Protein AF-A0A936XU76-F1 (afdb_monomer_lite)

Structure (mmCIF, N/CA/C/O backbone):
data_AF-A0A936XU76-F1
#
_entry.id   AF-A0A936XU76-F1
#
loop_
_atom_site.group_PDB
_atom_site.id
_atom_site.type_symbol
_atom_site.label_atom_id
_atom_site.label_alt_id
_atom_site.label_comp_id
_atom_site.label_asym_id
_atom_site.label_entity_id
_atom_site.label_seq_id
_atom_site.pdbx_PDB_ins_code
_atom_site.Cartn_x
_atom_site.Cartn_y
_atom_site.Cartn_z
_atom_site.occupancy
_atom_site.B_iso_or_equiv
_atom_site.auth_seq_id
_atom_site.auth_comp_id
_atom_site.auth_asym_id
_atom_site.auth_atom_id
_atom_site.pdbx_PDB_model_num
ATOM 1 N N . MET A 1 1 ? 26.947 -4.116 7.104 1.00 46.31 1 MET A N 1
ATOM 2 C CA . MET A 1 1 ? 25.549 -3.713 7.357 1.00 46.31 1 MET A CA 1
ATOM 3 C C . MET A 1 1 ? 25.040 -3.014 6.114 1.00 46.31 1 MET A C 1
ATOM 5 O O . MET A 1 1 ? 25.653 -2.021 5.761 1.00 46.31 1 MET A O 1
ATOM 9 N N . ASP A 1 2 ? 23.996 -3.521 5.453 1.00 43.41 2 ASP A N 1
ATOM 10 C CA . ASP A 1 2 ? 22.922 -2.658 4.936 1.00 43.41 2 ASP A CA 1
ATOM 11 C C . ASP A 1 2 ? 21.765 -3.515 4.396 1.00 43.41 2 ASP A C 1
ATOM 13 O O . ASP A 1 2 ? 21.842 -4.089 3.312 1.00 43.41 2 ASP A O 1
ATOM 17 N N . HIS A 1 3 ? 20.672 -3.609 5.153 1.00 47.50 3 HIS A N 1
ATOM 18 C CA . HIS A 1 3 ? 19.390 -4.120 4.660 1.00 47.50 3 HIS A CA 1
ATOM 19 C C . HIS A 1 3 ? 18.702 -3.027 3.828 1.00 47.50 3 HIS A C 1
ATOM 21 O O . HIS A 1 3 ? 17.622 -2.545 4.172 1.00 47.50 3 HIS A O 1
ATOM 27 N N . LYS A 1 4 ? 19.354 -2.586 2.748 1.00 53.81 4 LYS A N 1
ATOM 28 C CA . LYS A 1 4 ? 18.795 -1.573 1.854 1.00 53.81 4 LYS A CA 1
ATOM 29 C C . LYS A 1 4 ? 17.648 -2.172 1.041 1.00 53.81 4 LYS A C 1
ATOM 31 O O . LYS A 1 4 ? 17.838 -3.050 0.207 1.00 53.81 4 LYS A O 1
ATOM 36 N N . ASN A 1 5 ? 16.470 -1.607 1.291 1.00 58.84 5 ASN A N 1
ATOM 37 C CA . ASN A 1 5 ? 15.298 -1.552 0.421 1.00 58.84 5 ASN A CA 1
ATOM 38 C C . ASN A 1 5 ? 14.402 -2.788 0.358 1.00 58.84 5 ASN A C 1
ATOM 40 O O . ASN A 1 5 ? 14.314 -3.387 -0.707 1.00 58.84 5 ASN A O 1
ATOM 44 N N . LYS A 1 6 ? 13.603 -3.065 1.402 1.00 49.81 6 LYS A N 1
ATOM 45 C CA . LYS A 1 6 ? 12.219 -3.542 1.186 1.00 49.81 6 LYS A CA 1
ATOM 46 C C . LYS A 1 6 ? 11.254 -2.957 2.214 1.00 49.81 6 LYS A C 1
ATOM 48 O O . LYS A 1 6 ? 11.408 -3.134 3.417 1.00 49.81 6 LYS A O 1
ATOM 53 N N . ILE A 1 7 ? 10.242 -2.257 1.712 1.00 48.56 7 ILE A N 1
ATOM 54 C CA . ILE A 1 7 ? 9.069 -1.847 2.478 1.00 48.56 7 ILE A CA 1
ATOM 55 C C . ILE A 1 7 ? 8.108 -3.034 2.467 1.00 48.56 7 ILE A C 1
ATOM 57 O O . ILE A 1 7 ? 7.576 -3.383 1.419 1.00 48.56 7 ILE A O 1
ATOM 61 N N . ALA A 1 8 ? 7.916 -3.671 3.620 1.00 50.72 8 ALA A N 1
ATOM 62 C CA . ALA A 1 8 ? 6.844 -4.636 3.816 1.00 50.72 8 ALA A CA 1
ATOM 63 C C . ALA A 1 8 ? 5.656 -3.911 4.459 1.00 50.72 8 ALA A C 1
ATOM 65 O O . ALA A 1 8 ? 5.791 -3.356 5.550 1.00 50.72 8 ALA A O 1
ATOM 66 N N . ILE A 1 9 ? 4.511 -3.900 3.776 1.00 51.66 9 ILE A N 1
ATOM 67 C CA . ILE A 1 9 ? 3.218 -3.539 4.361 1.00 51.66 9 ILE A CA 1
ATOM 68 C C . ILE A 1 9 ? 2.470 -4.857 4.538 1.00 51.66 9 ILE A C 1
ATOM 70 O O . ILE A 1 9 ? 2.069 -5.481 3.560 1.00 51.66 9 ILE A O 1
ATOM 74 N N . ILE A 1 10 ? 2.348 -5.310 5.783 1.00 54.44 10 ILE A N 1
ATOM 75 C CA . ILE A 1 10 ? 1.557 -6.488 6.142 1.00 54.44 10 ILE A CA 1
ATOM 76 C C . ILE A 1 10 ? 0.346 -5.974 6.908 1.00 54.44 10 ILE A C 1
ATOM 78 O O . ILE A 1 10 ? 0.480 -5.498 8.033 1.00 54.44 10 ILE A O 1
ATOM 82 N N . VAL A 1 11 ? -0.828 -6.056 6.287 1.00 56.62 11 VAL A N 1
ATOM 83 C CA . VAL A 1 11 ? -2.10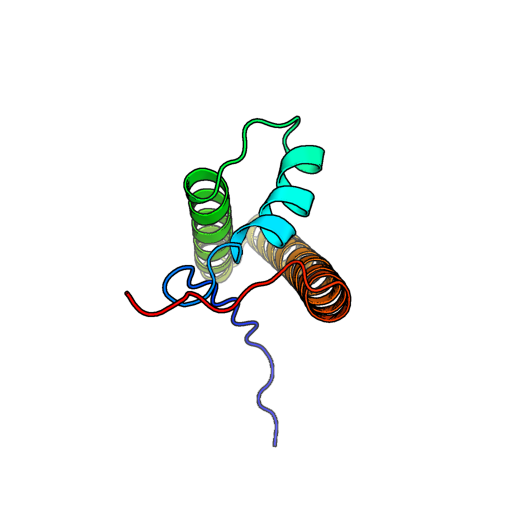6 -5.708 6.911 1.00 56.62 11 VAL A CA 1
ATOM 84 C C . VAL A 1 11 ? -2.902 -6.997 7.054 1.00 56.62 11 VAL A C 1
ATOM 86 O O . VAL A 1 11 ? -3.419 -7.533 6.080 1.00 56.62 11 VAL A O 1
ATOM 89 N N . GLY A 1 12 ? -2.961 -7.522 8.276 1.00 57.34 12 GLY A N 1
ATOM 90 C CA . GLY A 1 12 ? -3.800 -8.662 8.631 1.00 57.34 12 GLY A CA 1
ATOM 91 C C . GLY A 1 12 ? -4.913 -8.217 9.572 1.00 57.34 12 GLY A C 1
ATOM 92 O O . GLY A 1 12 ? -4.635 -7.790 10.689 1.00 57.34 12 GLY A O 1
ATOM 93 N N . ALA A 1 13 ? -6.171 -8.345 9.147 1.00 57.72 13 ALA A N 1
ATOM 94 C CA . ALA A 1 13 ? -7.344 -8.014 9.967 1.00 57.72 13 ALA A CA 1
ATOM 95 C C . ALA A 1 13 ? -7.724 -9.089 10.997 1.00 57.72 13 ALA A C 1
ATOM 97 O O . ALA A 1 13 ? -8.611 -8.875 11.815 1.00 57.72 13 ALA A O 1
ATOM 98 N N . GLY A 1 14 ? -7.045 -10.238 10.996 1.00 58.28 14 GLY A N 1
ATOM 99 C CA . GLY A 1 14 ? -7.410 -11.380 11.836 1.00 58.28 14 GLY A CA 1
ATOM 100 C C . GLY A 1 14 ? -7.149 -11.222 13.339 1.00 58.28 14 GLY A C 1
ATOM 101 O O . GLY A 1 14 ? -7.441 -12.153 14.069 1.00 58.28 14 GLY A O 1
ATOM 102 N N . ALA A 1 15 ? -6.568 -10.109 13.802 1.00 59.81 15 ALA A N 1
ATOM 103 C CA . ALA A 1 15 ? -6.244 -9.886 15.220 1.00 59.81 15 ALA A CA 1
ATOM 104 C C . ALA A 1 15 ? -6.726 -8.529 15.773 1.00 59.81 15 ALA A C 1
ATOM 106 O O . ALA A 1 15 ? -6.652 -8.284 16.981 1.00 59.81 15 ALA A O 1
ATOM 107 N N . VAL A 1 16 ? -7.205 -7.630 14.906 1.00 65.12 16 VAL A N 1
ATOM 108 C CA . VAL A 1 16 ? -7.600 -6.259 15.257 1.00 65.12 16 VAL A CA 1
ATOM 109 C C . VAL A 1 16 ? -8.879 -5.929 14.494 1.00 65.12 16 VAL A C 1
ATOM 111 O O . VAL A 1 16 ? -8.862 -5.806 13.272 1.00 65.12 16 VAL A O 1
ATOM 114 N N . GLU A 1 17 ? -9.979 -5.770 15.229 1.00 62.41 17 GLU A N 1
ATOM 115 C CA . GLU A 1 17 ? -11.343 -5.607 14.695 1.00 62.41 17 GLU A CA 1
ATOM 116 C C . GLU A 1 17 ? -11.467 -4.422 13.720 1.00 62.41 17 GLU A C 1
ATOM 118 O O . GLU A 1 17 ? -12.189 -4.494 12.735 1.00 62.41 17 GLU A O 1
ATOM 123 N N . ASN A 1 18 ? -10.683 -3.363 13.945 1.00 71.56 18 ASN A N 1
ATOM 124 C CA . ASN A 1 18 ? -10.712 -2.119 13.169 1.00 71.56 18 ASN A CA 1
ATOM 125 C C . ASN A 1 18 ? -9.417 -1.860 12.379 1.00 71.56 18 ASN A C 1
ATOM 127 O O . ASN A 1 18 ? -9.105 -0.707 12.078 1.00 71.56 18 ASN A O 1
ATOM 131 N N . ALA A 1 19 ? -8.639 -2.903 12.061 1.00 75.81 19 ALA A N 1
ATOM 132 C CA . ALA A 1 19 ? -7.322 -2.764 11.420 1.00 75.81 19 ALA A CA 1
ATOM 133 C C . ALA A 1 19 ? -7.360 -1.963 10.109 1.00 75.81 19 ALA A C 1
ATOM 135 O O . ALA A 1 19 ? -6.401 -1.268 9.776 1.00 75.81 19 ALA A O 1
ATOM 136 N N . TRP A 1 20 ? -8.472 -2.062 9.376 1.00 83.25 20 TRP A N 1
ATOM 137 C CA . TRP A 1 20 ? -8.650 -1.402 8.089 1.00 83.25 20 TRP A CA 1
ATOM 138 C C . TRP A 1 20 ? -9.074 0.060 8.201 1.00 83.25 20 TRP A C 1
ATOM 140 O O . TRP A 1 20 ? -8.829 0.804 7.261 1.00 83.25 20 TRP A O 1
ATOM 150 N N . ASN A 1 21 ? -9.637 0.525 9.321 1.00 84.19 21 ASN A N 1
ATOM 151 C CA . ASN A 1 21 ? -10.179 1.889 9.411 1.00 84.19 21 ASN A CA 1
ATOM 152 C C . ASN A 1 21 ? -9.154 2.987 9.061 1.00 84.19 21 ASN A C 1
ATOM 154 O O . ASN A 1 21 ? -9.498 3.856 8.260 1.00 84.19 21 ASN A O 1
ATOM 158 N N . PRO A 1 22 ? -7.896 2.941 9.550 1.00 83.31 22 PRO A N 1
ATOM 159 C CA . PRO A 1 22 ? -6.860 3.884 9.122 1.00 83.31 22 PRO A CA 1
ATOM 160 C C . PRO A 1 22 ? -6.609 3.826 7.609 1.00 83.31 22 PRO A C 1
ATOM 162 O O . PRO A 1 22 ? -6.479 4.835 6.932 1.00 83.31 22 PRO A O 1
ATOM 165 N N . ILE A 1 23 ? -6.594 2.628 7.038 1.00 85.88 23 ILE A N 1
ATOM 166 C CA . ILE A 1 23 ? -6.342 2.436 5.609 1.00 85.88 23 ILE A CA 1
ATOM 167 C C . ILE A 1 23 ? -7.498 3.013 4.783 1.00 85.88 23 ILE A C 1
ATOM 169 O O . ILE A 1 23 ? -7.274 3.766 3.838 1.00 85.88 23 ILE A O 1
ATOM 173 N N . LEU A 1 24 ? -8.742 2.724 5.167 1.00 87.69 24 LEU A N 1
ATOM 174 C CA . LEU A 1 24 ? -9.934 3.219 4.478 1.00 87.69 24 LEU A CA 1
ATOM 175 C C . LEU A 1 24 ? -10.068 4.743 4.568 1.00 87.69 24 LEU A C 1
ATOM 177 O O . LEU A 1 24 ? -10.559 5.365 3.629 1.00 87.69 24 LEU A O 1
ATOM 181 N N . GLN A 1 25 ? -9.607 5.355 5.660 1.00 86.12 25 GLN A N 1
ATOM 182 C CA . GLN A 1 25 ? -9.554 6.812 5.807 1.00 86.12 25 GLN A CA 1
ATOM 183 C C . GLN A 1 25 ? -8.591 7.481 4.816 1.00 86.12 25 GLN A C 1
ATOM 185 O O . GLN A 1 25 ? -8.797 8.641 4.477 1.00 86.12 25 GLN A O 1
ATOM 190 N N . ILE A 1 26 ? -7.581 6.760 4.318 1.00 85.88 26 ILE A N 1
ATOM 191 C CA . ILE A 1 26 ? -6.663 7.258 3.284 1.00 85.88 26 ILE A CA 1
ATOM 192 C C . ILE A 1 26 ? -7.249 7.032 1.889 1.00 85.88 26 ILE A C 1
ATOM 194 O O . ILE A 1 26 ? -7.260 7.946 1.067 1.00 85.88 26 ILE A O 1
ATOM 198 N N . PHE A 1 27 ? -7.780 5.838 1.614 1.00 84.94 27 PHE A N 1
ATOM 199 C CA . PHE A 1 27 ? -8.256 5.508 0.268 1.00 84.94 27 PHE A CA 1
ATOM 200 C C . PHE A 1 27 ? -9.583 6.166 -0.111 1.00 84.94 27 PHE A C 1
ATOM 202 O O . PHE A 1 27 ? -9.752 6.535 -1.271 1.00 84.94 27 PHE A O 1
ATOM 209 N N . ASN A 1 28 ? -10.523 6.336 0.823 1.00 86.50 28 ASN A N 1
ATOM 210 C CA . ASN A 1 28 ? -11.832 6.902 0.487 1.00 86.50 28 ASN A CA 1
ATOM 211 C C . ASN A 1 28 ? -11.741 8.335 -0.072 1.00 86.50 28 ASN A C 1
ATOM 213 O O . ASN A 1 28 ? -12.351 8.583 -1.110 1.00 86.50 28 ASN A O 1
ATOM 217 N N . PRO A 1 29 ? -10.954 9.263 0.507 1.00 84.62 29 PRO A N 1
ATOM 218 C CA . PRO A 1 29 ? -10.741 10.577 -0.100 1.00 84.62 29 PRO A CA 1
ATOM 219 C C . PRO A 1 29 ? -10.092 10.506 -1.488 1.00 84.62 29 PRO A C 1
ATOM 221 O O . PRO A 1 29 ? -10.493 11.243 -2.385 1.00 84.62 29 PRO A O 1
ATOM 224 N N . MET A 1 30 ? -9.125 9.602 -1.686 1.00 81.38 30 MET A N 1
ATOM 225 C CA . MET A 1 30 ? -8.421 9.448 -2.968 1.00 81.38 30 MET A CA 1
ATOM 226 C C . MET A 1 30 ? -9.320 8.895 -4.082 1.00 81.38 30 MET A C 1
ATOM 228 O O . MET A 1 30 ? -9.112 9.212 -5.250 1.00 81.38 30 MET A O 1
ATOM 232 N N . MET A 1 31 ? -10.307 8.072 -3.726 1.00 81.50 31 MET A N 1
ATOM 233 C CA . MET A 1 31 ? -11.137 7.315 -4.670 1.00 81.50 31 MET A CA 1
ATOM 234 C C . MET A 1 31 ? -12.594 7.799 -4.728 1.00 81.50 31 MET A C 1
ATOM 236 O O . MET A 1 31 ? -13.420 7.145 -5.353 1.00 81.50 31 MET A O 1
ATOM 240 N N . GLN A 1 32 ? -12.906 8.949 -4.115 1.00 82.81 32 GLN A N 1
ATOM 241 C CA . GLN A 1 32 ? -14.264 9.518 -4.038 1.00 82.81 32 GLN A CA 1
ATOM 242 C C . GLN A 1 32 ? -15.274 8.620 -3.291 1.00 82.81 32 GLN A C 1
ATOM 244 O O . GLN A 1 32 ? -16.473 8.640 -3.565 1.00 82.81 32 GLN A O 1
ATOM 249 N N . GLY A 1 33 ? -14.795 7.867 -2.300 1.00 80.00 33 GLY A N 1
ATOM 250 C CA . GLY A 1 33 ? -15.588 6.943 -1.491 1.00 80.00 33 GLY A CA 1
ATOM 251 C C . GLY A 1 33 ? -15.687 5.533 -2.080 1.00 80.00 33 GLY A C 1
ATOM 252 O O . GLY A 1 33 ? -15.032 5.196 -3.061 1.00 80.00 33 GLY A O 1
ATOM 253 N N . GLY A 1 34 ? -16.497 4.683 -1.442 1.00 81.75 34 GLY A N 1
ATOM 254 C CA . GLY A 1 34 ? -16.790 3.328 -1.927 1.00 81.75 34 GLY A CA 1
ATOM 255 C C . GLY A 1 34 ? -15.647 2.320 -1.784 1.00 81.75 34 GLY A C 1
ATOM 256 O O . GLY A 1 34 ? -15.745 1.224 -2.328 1.00 81.75 34 GLY A O 1
ATOM 257 N N . VAL A 1 35 ? -14.576 2.660 -1.060 1.00 87.94 35 VAL A N 1
ATOM 258 C CA . VAL A 1 35 ? -13.478 1.729 -0.787 1.00 87.94 35 VAL A CA 1
ATOM 259 C C . VAL A 1 35 ? -13.757 1.015 0.527 1.00 87.94 35 VAL A C 1
ATOM 261 O O . VAL A 1 35 ? -13.714 1.622 1.601 1.00 87.94 35 VAL A O 1
ATOM 264 N N . ASP A 1 36 ? -14.024 -0.282 0.426 1.00 88.62 36 ASP A N 1
ATOM 265 C CA . ASP A 1 36 ? -14.034 -1.219 1.544 1.00 88.62 36 ASP A CA 1
ATOM 266 C C . ASP A 1 36 ? -12.670 -1.918 1.703 1.00 88.62 36 ASP A C 1
ATOM 268 O O . ASP A 1 36 ? -11.710 -1.649 0.970 1.00 88.62 36 ASP A O 1
ATOM 272 N N . SER A 1 37 ? -12.553 -2.793 2.707 1.00 85.12 37 SER A N 1
ATOM 273 C CA . SER A 1 37 ? -11.305 -3.511 3.000 1.00 85.12 37 SER A CA 1
ATOM 274 C C . SER A 1 37 ? -10.817 -4.352 1.825 1.00 85.12 37 SER A C 1
ATOM 276 O O . SER A 1 37 ? -9.613 -4.409 1.573 1.00 85.12 37 SER A O 1
ATOM 278 N N . ASP A 1 38 ? -11.733 -4.976 1.090 1.00 85.81 38 ASP A N 1
ATOM 279 C CA . ASP A 1 38 ? -11.396 -5.870 -0.016 1.00 85.81 38 ASP A CA 1
ATOM 280 C C . ASP A 1 38 ? -10.901 -5.072 -1.219 1.00 85.81 38 ASP A C 1
ATOM 282 O O . ASP A 1 38 ? -9.886 -5.414 -1.832 1.00 85.81 38 ASP A O 1
ATOM 286 N N . THR A 1 39 ? -11.550 -3.944 -1.495 1.00 87.56 39 THR A N 1
ATOM 287 C CA . THR A 1 39 ? -11.133 -2.990 -2.519 1.00 87.56 39 THR A CA 1
ATOM 288 C C . THR A 1 39 ? -9.765 -2.399 -2.183 1.00 87.56 39 THR A C 1
ATOM 290 O O . THR A 1 39 ? -8.877 -2.390 -3.037 1.00 87.56 39 THR A O 1
ATOM 293 N N . ALA A 1 40 ? -9.539 -1.971 -0.936 1.00 86.81 40 ALA A N 1
ATOM 294 C CA . ALA A 1 40 ? -8.234 -1.473 -0.492 1.00 86.81 40 ALA A CA 1
ATOM 295 C C . ALA A 1 40 ? -7.137 -2.542 -0.636 1.00 86.81 40 ALA A C 1
ATOM 297 O O . ALA A 1 40 ? -6.046 -2.261 -1.140 1.00 86.81 40 ALA A O 1
ATOM 298 N N . ASN A 1 41 ? -7.433 -3.786 -0.256 1.00 85.56 41 ASN A N 1
ATOM 299 C CA . ASN A 1 41 ? -6.517 -4.911 -0.417 1.00 85.56 41 ASN A CA 1
ATOM 300 C C . ASN A 1 41 ? -6.196 -5.189 -1.897 1.00 85.56 41 ASN A C 1
ATOM 302 O O . ASN A 1 41 ? -5.034 -5.380 -2.261 1.00 85.56 41 ASN A O 1
ATOM 306 N N . CYS A 1 42 ? -7.205 -5.145 -2.770 1.00 87.25 42 CYS A N 1
ATOM 307 C CA . CYS A 1 42 ? -7.037 -5.279 -4.217 1.00 87.25 42 CYS A CA 1
ATOM 308 C C . CYS A 1 42 ? -6.126 -4.179 -4.786 1.00 87.25 42 CYS A C 1
ATOM 310 O O . CYS A 1 42 ? -5.211 -4.459 -5.567 1.00 87.25 42 CYS A O 1
ATOM 312 N N . ILE A 1 43 ? -6.316 -2.932 -4.345 1.00 87.69 43 ILE A N 1
ATOM 313 C CA . ILE A 1 43 ? -5.485 -1.796 -4.758 1.00 87.69 43 ILE A CA 1
ATOM 314 C C . ILE A 1 43 ? -4.025 -2.002 -4.334 1.00 87.69 43 ILE A C 1
ATOM 316 O O . ILE A 1 43 ? -3.126 -1.830 -5.162 1.00 87.69 43 ILE A O 1
ATOM 320 N N . PHE A 1 44 ? -3.771 -2.432 -3.094 1.00 86.69 44 PHE A N 1
ATOM 321 C CA . PHE A 1 44 ? -2.409 -2.752 -2.655 1.00 86.69 44 PHE A CA 1
ATOM 322 C C . PHE A 1 44 ? -1.782 -3.871 -3.476 1.00 86.69 44 PHE A C 1
ATOM 324 O O . PHE A 1 44 ? -0.646 -3.732 -3.931 1.00 86.69 44 PHE A O 1
ATOM 331 N N . ALA A 1 45 ? -2.513 -4.963 -3.705 1.00 86.75 45 ALA A N 1
ATOM 332 C CA . ALA A 1 45 ? -2.020 -6.069 -4.517 1.00 86.75 45 ALA A CA 1
ATOM 333 C C . ALA A 1 45 ? -1.619 -5.580 -5.915 1.00 86.75 45 ALA A C 1
ATOM 335 O O . ALA A 1 45 ? -0.519 -5.878 -6.385 1.00 86.75 45 ALA A O 1
ATOM 336 N N . ARG A 1 46 ? -2.459 -4.750 -6.548 1.00 90.19 46 ARG A N 1
ATOM 337 C CA . ARG A 1 46 ? -2.157 -4.128 -7.843 1.00 90.19 46 ARG A CA 1
ATOM 338 C C . ARG A 1 46 ? -0.869 -3.305 -7.802 1.00 90.19 46 ARG A C 1
ATOM 340 O O . ARG A 1 46 ? -0.054 -3.451 -8.707 1.00 90.19 46 ARG A O 1
ATOM 347 N N . MET A 1 47 ? -0.657 -2.476 -6.779 1.00 89.94 47 MET A N 1
ATOM 348 C CA . MET A 1 47 ? 0.574 -1.681 -6.642 1.00 89.94 47 MET A CA 1
ATOM 349 C C . MET A 1 47 ? 1.824 -2.570 -6.568 1.00 89.94 47 MET A C 1
ATOM 351 O O . MET A 1 47 ? 2.810 -2.309 -7.257 1.00 89.94 47 MET A O 1
ATOM 355 N N . ILE A 1 48 ? 1.771 -3.667 -5.805 1.00 87.94 48 ILE A N 1
ATOM 356 C CA . ILE A 1 48 ? 2.879 -4.633 -5.716 1.00 87.94 48 ILE A CA 1
ATOM 357 C C . ILE A 1 48 ? 3.136 -5.322 -7.061 1.00 87.94 48 ILE A C 1
ATOM 359 O O . ILE A 1 48 ? 4.293 -5.481 -7.462 1.00 87.94 48 ILE A O 1
ATOM 363 N N . TYR A 1 49 ? 2.083 -5.706 -7.786 1.00 90.31 49 TYR A N 1
ATOM 364 C CA . TYR A 1 49 ? 2.239 -6.281 -9.122 1.00 90.31 49 TYR A CA 1
ATOM 365 C C . TYR A 1 49 ? 2.859 -5.288 -10.102 1.00 90.31 49 TYR A C 1
ATOM 367 O O . TYR A 1 49 ? 3.770 -5.669 -10.830 1.00 90.31 49 TYR A O 1
ATOM 375 N N . LEU A 1 50 ? 2.434 -4.022 -10.094 1.00 91.56 50 LEU A N 1
ATOM 376 C CA . LEU A 1 50 ? 3.013 -2.989 -10.955 1.00 91.56 50 LEU A CA 1
ATOM 377 C C . LEU A 1 50 ? 4.499 -2.767 -10.661 1.00 91.56 50 LEU A C 1
ATOM 379 O O . LEU A 1 50 ? 5.295 -2.752 -11.595 1.00 91.56 50 LEU A O 1
ATOM 383 N N . LEU A 1 51 ? 4.891 -2.690 -9.384 1.00 91.12 51 LEU A N 1
ATOM 384 C CA . LEU A 1 51 ? 6.304 -2.621 -8.991 1.00 91.12 51 LEU A CA 1
ATOM 385 C C . LEU A 1 51 ? 7.113 -3.785 -9.572 1.00 91.12 51 LEU A C 1
ATOM 387 O O . LEU A 1 51 ? 8.176 -3.577 -10.151 1.00 91.12 51 LEU A O 1
ATOM 391 N N . ARG A 1 52 ? 6.595 -5.012 -9.448 1.00 90.94 52 ARG A N 1
ATOM 392 C CA . ARG A 1 52 ? 7.260 -6.214 -9.967 1.00 90.94 52 ARG A CA 1
ATOM 393 C C . ARG A 1 52 ? 7.324 -6.241 -11.491 1.00 90.94 52 ARG A C 1
ATOM 395 O O . ARG A 1 52 ? 8.304 -6.724 -12.047 1.00 90.94 52 ARG A O 1
ATOM 402 N N . ILE A 1 53 ? 6.274 -5.782 -12.164 1.00 92.12 53 ILE A N 1
ATOM 403 C CA . ILE A 1 53 ? 6.213 -5.719 -13.625 1.00 92.12 53 ILE A CA 1
ATOM 404 C C . ILE A 1 53 ? 7.266 -4.730 -14.114 1.00 92.12 53 ILE A C 1
ATOM 406 O O . ILE A 1 53 ? 8.155 -5.124 -14.865 1.00 92.12 53 ILE A O 1
ATOM 410 N N . TYR A 1 54 ? 7.228 -3.487 -13.633 1.00 94.88 54 TYR A N 1
ATOM 411 C CA . TYR A 1 54 ? 8.147 -2.447 -14.088 1.00 9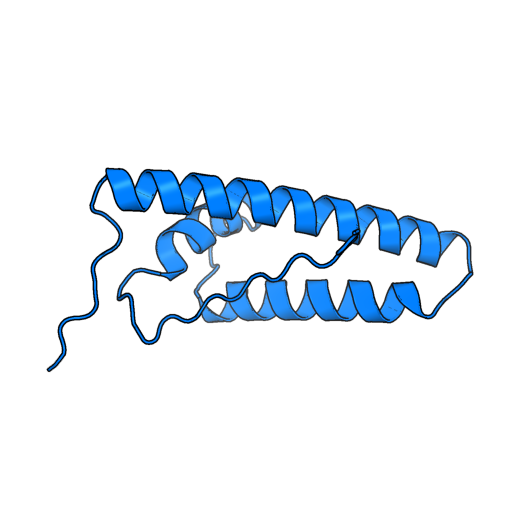4.88 54 TYR A CA 1
ATOM 412 C C . TYR A 1 54 ? 9.607 -2.731 -13.721 1.00 94.88 54 TYR A C 1
ATOM 414 O O . TYR A 1 54 ? 10.493 -2.343 -14.472 1.00 94.88 54 TYR A O 1
ATOM 422 N N . SER A 1 55 ? 9.883 -3.485 -12.648 1.00 92.94 55 SER A N 1
ATOM 423 C CA . SER A 1 55 ? 11.254 -3.907 -12.323 1.00 92.94 55 SER A CA 1
ATOM 424 C C . SER A 1 55 ? 11.878 -4.888 -13.321 1.00 92.94 55 SER A C 1
ATOM 426 O O . SER A 1 55 ? 13.083 -5.110 -13.258 1.00 92.94 55 SER A O 1
ATOM 428 N N . ASN A 1 56 ? 11.086 -5.505 -14.204 1.00 94.00 56 ASN A N 1
ATOM 429 C CA . ASN A 1 56 ? 11.587 -6.462 -15.198 1.00 94.00 56 ASN A CA 1
ATO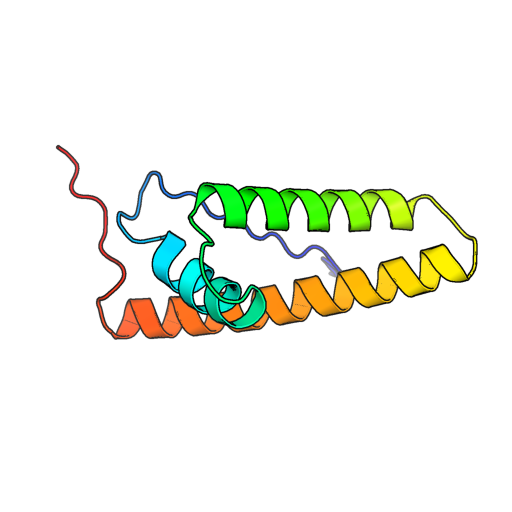M 430 C C . ASN A 1 56 ? 11.876 -5.830 -16.563 1.00 94.00 56 ASN A C 1
ATOM 432 O O . ASN A 1 56 ? 12.403 -6.510 -17.441 1.00 94.00 56 ASN A O 1
ATOM 436 N N . PHE A 1 57 ? 11.516 -4.564 -16.761 1.00 94.06 57 PHE A N 1
ATOM 437 C CA . PHE A 1 57 ? 11.717 -3.864 -18.021 1.00 94.06 57 PHE A CA 1
ATOM 438 C C . PHE A 1 57 ? 12.794 -2.791 -17.868 1.00 94.06 57 PHE A C 1
ATOM 440 O O . PHE A 1 57 ? 13.005 -2.246 -16.786 1.00 94.06 57 PHE A O 1
ATOM 447 N N . SER A 1 58 ? 13.494 -2.500 -18.961 1.00 93.06 58 SER A N 1
ATOM 448 C CA . SER A 1 58 ? 14.576 -1.506 -18.995 1.00 93.06 58 SER A CA 1
ATOM 449 C C . SER A 1 58 ? 14.297 -0.357 -19.963 1.00 93.06 58 SER A C 1
ATOM 451 O O . SER A 1 58 ? 15.173 0.476 -20.174 1.00 93.06 58 SER A O 1
ATOM 453 N N . ASP A 1 59 ? 13.103 -0.302 -20.561 1.00 96.75 59 ASP A N 1
ATOM 454 C CA . ASP A 1 59 ? 12.694 0.852 -21.356 1.00 96.75 59 ASP A CA 1
ATOM 455 C C . ASP A 1 59 ? 12.445 2.072 -20.456 1.00 96.75 59 ASP A C 1
ATOM 457 O O . ASP A 1 59 ? 12.026 1.940 -19.303 1.00 96.75 59 ASP A O 1
ATOM 461 N N . GLU A 1 60 ? 12.702 3.266 -20.994 1.00 96.75 60 GLU A N 1
ATOM 462 C CA . GLU A 1 60 ? 12.637 4.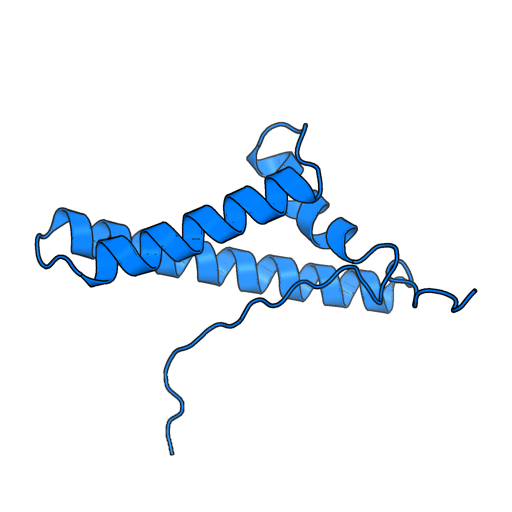531 -20.249 1.00 96.75 60 GLU A CA 1
ATOM 463 C C . GLU A 1 60 ? 11.294 4.717 -19.535 1.00 96.75 60 GLU A C 1
ATOM 465 O O . GLU A 1 60 ? 11.254 5.098 -18.364 1.00 96.75 60 GLU A O 1
ATOM 470 N N . LYS A 1 61 ? 10.194 4.364 -20.208 1.00 96.00 61 LYS A N 1
ATOM 471 C CA . LYS A 1 61 ? 8.843 4.496 -19.665 1.00 96.00 61 LYS A CA 1
ATOM 472 C C . LYS A 1 61 ? 8.612 3.544 -18.493 1.00 96.00 61 LYS A C 1
ATOM 474 O O . LYS A 1 61 ? 8.004 3.934 -17.499 1.00 96.00 61 LYS A O 1
ATOM 479 N N . SER A 1 62 ? 9.080 2.302 -18.572 1.00 94.25 62 SER A N 1
ATOM 480 C CA . SER A 1 62 ? 8.999 1.364 -17.447 1.00 94.25 62 SER A CA 1
ATOM 481 C C . SER A 1 62 ? 9.862 1.793 -16.265 1.00 94.25 62 SER A C 1
ATOM 483 O O . SER A 1 62 ? 9.418 1.658 -15.127 1.00 94.25 62 SER A O 1
ATOM 485 N N . VAL A 1 63 ? 11.050 2.357 -16.502 1.00 95.25 63 VAL A N 1
ATOM 486 C CA . VAL A 1 63 ? 11.915 2.891 -15.433 1.00 95.25 63 VAL A CA 1
ATOM 487 C C . VAL A 1 63 ? 11.253 4.079 -14.729 1.00 95.25 63 VAL A C 1
ATOM 489 O O . VAL A 1 63 ? 11.230 4.132 -13.497 1.00 95.25 63 VAL A O 1
ATOM 492 N N . GLU A 1 64 ? 10.661 5.002 -15.487 1.00 96.94 64 GLU A N 1
ATOM 493 C CA . GLU A 1 64 ? 9.884 6.118 -14.937 1.00 96.94 64 GLU A CA 1
ATOM 494 C C . GLU A 1 64 ? 8.672 5.616 -14.140 1.00 96.94 64 GLU A C 1
ATOM 496 O O . GLU A 1 64 ? 8.464 6.010 -12.991 1.00 96.94 64 GLU A O 1
ATOM 501 N N . ASN A 1 65 ? 7.905 4.681 -14.705 1.00 95.81 65 ASN A N 1
ATOM 502 C CA . ASN A 1 65 ? 6.764 4.085 -14.020 1.00 95.81 65 ASN A CA 1
ATOM 503 C C . ASN A 1 65 ? 7.176 3.370 -12.731 1.00 95.81 65 ASN A C 1
ATOM 505 O O . ASN A 1 65 ? 6.481 3.495 -11.725 1.00 95.81 65 ASN A O 1
ATOM 509 N N . LEU A 1 66 ? 8.301 2.649 -12.730 1.00 94.75 66 LEU A N 1
ATOM 510 C CA . LEU A 1 66 ? 8.836 2.014 -11.530 1.00 94.75 66 LEU A CA 1
ATOM 511 C C . LEU A 1 66 ? 9.117 3.055 -10.446 1.00 94.75 66 LEU A C 1
ATOM 513 O O . LEU A 1 66 ? 8.697 2.864 -9.307 1.00 94.75 66 LEU A O 1
ATOM 517 N N . LYS A 1 67 ? 9.779 4.162 -10.799 1.00 95.81 67 LYS A N 1
ATOM 518 C CA . LYS A 1 67 ? 10.068 5.255 -9.865 1.00 95.81 67 LYS A CA 1
ATOM 519 C C . LYS A 1 67 ? 8.780 5.844 -9.281 1.00 95.81 67 LYS A C 1
ATOM 521 O O . LYS A 1 67 ? 8.644 5.891 -8.062 1.00 95.81 67 LYS A O 1
ATOM 526 N N . ASN A 1 68 ? 7.808 6.171 -10.131 1.00 94.38 68 ASN A N 1
ATOM 527 C CA . ASN A 1 68 ? 6.518 6.721 -9.706 1.00 94.38 68 ASN A CA 1
ATOM 528 C C . ASN A 1 68 ? 5.753 5.753 -8.787 1.00 94.38 68 ASN A C 1
ATOM 530 O O . ASN A 1 68 ? 5.147 6.168 -7.802 1.00 94.38 68 A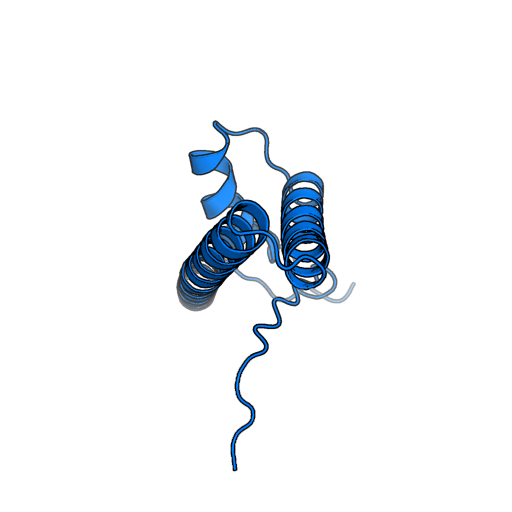SN A O 1
ATOM 534 N N . GLN A 1 69 ? 5.786 4.446 -9.076 1.00 93.56 69 GLN A N 1
ATOM 535 C CA . GLN A 1 69 ? 5.158 3.442 -8.210 1.00 93.56 69 GLN A CA 1
ATOM 536 C C . GLN A 1 69 ? 5.897 3.275 -6.875 1.00 93.56 69 GLN A C 1
ATOM 538 O O . GLN A 1 69 ? 5.248 3.057 -5.853 1.00 93.56 69 GLN A O 1
ATOM 543 N N . ILE A 1 70 ? 7.232 3.372 -6.858 1.00 92.62 70 ILE A N 1
ATOM 544 C CA . ILE A 1 70 ? 8.020 3.329 -5.617 1.00 92.62 70 ILE A CA 1
ATOM 545 C C . ILE A 1 70 ? 7.656 4.513 -4.722 1.00 92.62 70 ILE A C 1
ATOM 547 O O . ILE A 1 70 ? 7.383 4.298 -3.542 1.00 92.62 70 ILE A O 1
ATOM 551 N N . GLU A 1 71 ? 7.623 5.725 -5.277 1.00 94.56 71 GLU A N 1
ATOM 552 C CA . GLU A 1 71 ? 7.260 6.948 -4.550 1.00 94.56 71 GLU A CA 1
ATOM 553 C C . GLU A 1 71 ? 5.830 6.854 -4.001 1.00 94.56 71 GLU A C 1
ATOM 555 O O . GLU A 1 71 ? 5.624 6.990 -2.797 1.00 94.56 71 GLU A O 1
ATOM 560 N N . LEU A 1 72 ? 4.859 6.454 -4.831 1.00 90.81 72 LEU A N 1
ATOM 561 C CA . LEU A 1 72 ? 3.469 6.263 -4.400 1.00 90.81 72 LEU A CA 1
ATOM 562 C C . LEU A 1 72 ? 3.337 5.276 -3.226 1.00 90.81 72 LEU A C 1
ATOM 564 O O . LEU A 1 72 ? 2.617 5.535 -2.262 1.00 90.81 72 LEU A O 1
ATOM 568 N N . VAL A 1 73 ? 4.019 4.128 -3.291 1.00 90.19 73 VAL A N 1
ATOM 569 C CA . VAL A 1 73 ? 3.973 3.124 -2.214 1.00 90.19 73 VAL A CA 1
ATOM 570 C C . VAL A 1 73 ? 4.694 3.616 -0.956 1.00 90.19 73 VAL A C 1
ATOM 572 O O . VAL A 1 73 ? 4.269 3.288 0.154 1.00 90.19 73 VAL A O 1
ATOM 575 N N . GLN A 1 74 ? 5.761 4.404 -1.099 1.00 89.69 74 GLN A N 1
ATOM 576 C CA . GLN A 1 74 ? 6.457 5.033 0.026 1.00 89.69 74 GLN A CA 1
ATOM 577 C C . GLN A 1 74 ? 5.565 6.041 0.750 1.00 89.69 74 GLN A C 1
ATOM 579 O O . GLN A 1 74 ? 5.437 5.950 1.973 1.00 89.69 74 GLN A O 1
ATOM 584 N N . ASP A 1 75 ? 4.897 6.922 0.011 1.00 89.81 75 ASP A N 1
ATOM 585 C CA . ASP A 1 75 ? 3.986 7.921 0.573 1.00 89.81 75 ASP A CA 1
ATOM 586 C C . ASP A 1 75 ? 2.809 7.253 1.283 1.00 89.81 75 ASP A C 1
ATOM 588 O O . ASP A 1 75 ? 2.521 7.551 2.445 1.00 89.81 75 ASP A O 1
ATOM 592 N N . LEU A 1 76 ? 2.186 6.255 0.644 1.00 88.38 76 LEU A N 1
ATOM 593 C CA . LEU A 1 76 ? 1.119 5.471 1.269 1.00 88.38 76 LEU A CA 1
ATOM 594 C C . LEU A 1 76 ? 1.597 4.792 2.551 1.00 88.38 76 LEU A C 1
ATOM 596 O O . LEU A 1 76 ? 0.899 4.834 3.563 1.00 88.38 76 LEU A O 1
ATOM 600 N N . LYS A 1 77 ? 2.798 4.200 2.551 1.00 86.69 77 LYS A N 1
ATOM 601 C CA . LYS A 1 77 ? 3.372 3.588 3.756 1.00 86.69 77 LYS A CA 1
ATOM 602 C C . LYS A 1 77 ? 3.481 4.602 4.893 1.00 86.69 77 LYS A C 1
ATOM 604 O O . LYS A 1 77 ? 3.149 4.256 6.029 1.00 86.69 77 LYS A O 1
ATOM 609 N N . ILE A 1 78 ? 3.973 5.809 4.612 1.00 89.50 78 ILE A N 1
ATOM 610 C CA . ILE A 1 78 ? 4.141 6.872 5.611 1.00 89.50 78 ILE A CA 1
ATOM 611 C C . ILE A 1 78 ? 2.774 7.265 6.174 1.00 89.50 78 ILE A C 1
ATOM 613 O O . ILE A 1 78 ? 2.569 7.131 7.381 1.00 89.50 78 ILE A O 1
ATOM 617 N N . LEU A 1 79 ? 1.821 7.611 5.306 1.00 89.19 79 LEU A N 1
ATOM 618 C CA . LEU A 1 79 ? 0.474 8.037 5.699 1.00 89.19 79 LEU A CA 1
ATOM 619 C C . LEU A 1 79 ? -0.255 6.970 6.525 1.00 89.19 79 LEU A C 1
ATOM 621 O O . LEU A 1 79 ? -0.792 7.259 7.594 1.00 89.19 79 LEU A O 1
ATOM 625 N N . ILE A 1 80 ? -0.229 5.712 6.077 1.00 86.44 80 ILE A N 1
ATOM 626 C CA . ILE A 1 80 ? -0.850 4.594 6.804 1.00 86.44 80 ILE A CA 1
ATOM 627 C C . ILE A 1 80 ? -0.186 4.415 8.167 1.00 86.44 80 ILE A C 1
ATOM 629 O O . ILE A 1 80 ? -0.872 4.226 9.169 1.00 86.44 80 ILE A O 1
ATOM 633 N N . SER A 1 81 ? 1.146 4.484 8.225 1.00 85.62 81 SER A N 1
ATOM 634 C CA . SER A 1 81 ? 1.885 4.317 9.480 1.00 85.62 81 SER A CA 1
ATOM 635 C C . SER A 1 81 ? 1.547 5.417 10.483 1.00 85.62 81 SER A C 1
ATOM 637 O O . SER A 1 81 ? 1.373 5.136 11.669 1.00 85.62 81 SER A O 1
ATOM 639 N N . GLU A 1 82 ? 1.453 6.664 10.029 1.00 88.25 82 GLU A N 1
ATOM 640 C CA . GLU A 1 82 ? 1.061 7.802 10.861 1.00 88.25 82 GLU A CA 1
ATOM 641 C C . GLU A 1 82 ? -0.363 7.645 11.377 1.00 88.25 82 GLU A C 1
ATOM 643 O O . GLU A 1 82 ? -0.607 7.769 12.578 1.00 88.25 82 GLU A O 1
ATOM 648 N N . LEU A 1 83 ? -1.294 7.277 10.503 1.00 87.12 83 LEU A N 1
ATOM 649 C CA . LEU A 1 83 ? -2.691 7.149 10.881 1.00 87.12 83 LEU A CA 1
ATOM 650 C C . LEU A 1 83 ? -2.948 5.952 11.801 1.00 87.12 83 LEU A C 1
ATOM 652 O O . LEU A 1 83 ? -3.774 6.045 12.710 1.00 87.12 83 LEU A O 1
ATOM 656 N N . ILE A 1 84 ? -2.203 4.855 11.638 1.00 84.44 84 ILE A N 1
ATOM 657 C CA . ILE A 1 84 ? -2.196 3.745 12.599 1.00 84.44 84 ILE A CA 1
ATOM 658 C C . ILE A 1 84 ? -1.710 4.238 13.963 1.00 84.44 84 ILE A C 1
ATOM 660 O O . ILE A 1 84 ? -2.385 3.980 14.956 1.00 84.44 84 ILE A O 1
ATOM 664 N N . LYS A 1 85 ? -0.595 4.979 14.036 1.00 85.69 85 LYS A N 1
ATOM 665 C CA . LYS A 1 85 ? -0.084 5.526 15.309 1.00 85.69 85 LYS A CA 1
ATOM 666 C C . LYS A 1 85 ? -1.108 6.438 15.984 1.00 85.69 85 LYS A C 1
ATOM 668 O O . LYS A 1 85 ? -1.358 6.294 17.178 1.00 85.69 85 LYS A O 1
ATOM 673 N N . VAL A 1 86 ? -1.733 7.341 15.228 1.00 86.62 86 VAL A N 1
ATOM 674 C CA . VAL A 1 86 ? -2.796 8.223 15.739 1.00 86.62 86 VAL A CA 1
ATOM 675 C C . VAL A 1 86 ? -3.978 7.399 16.249 1.00 86.62 86 VAL A C 1
ATOM 677 O O . VAL A 1 86 ? -4.451 7.620 17.361 1.00 86.62 86 VAL A O 1
ATOM 680 N N . SER A 1 87 ? -4.411 6.399 15.482 1.00 83.88 87 SER A N 1
ATOM 681 C CA . SER A 1 87 ? -5.547 5.543 15.839 1.00 83.88 87 SER A CA 1
ATOM 682 C C . SER A 1 87 ? -5.267 4.646 17.050 1.00 83.88 87 SER A C 1
ATOM 684 O O . SER A 1 87 ? -6.190 4.343 17.807 1.00 83.88 87 SER A O 1
ATOM 686 N N . GLN A 1 88 ? -4.012 4.236 17.262 1.00 81.44 88 GLN A N 1
ATOM 687 C CA . GLN A 1 88 ? -3.577 3.542 18.479 1.00 81.44 88 GLN A CA 1
ATOM 688 C C . GLN A 1 88 ? -3.661 4.471 19.692 1.00 81.44 88 GLN A C 1
ATOM 690 O O . GLN A 1 88 ? -4.306 4.120 20.677 1.00 81.44 88 GLN A O 1
ATOM 695 N N . THR A 1 89 ? -3.077 5.670 19.605 1.00 85.69 89 THR A N 1
ATOM 696 C CA . THR A 1 89 ? -3.099 6.665 20.693 1.00 85.69 89 THR A CA 1
ATOM 697 C C . THR A 1 89 ? -4.522 7.096 21.051 1.00 85.69 89 THR A C 1
ATOM 699 O O . THR A 1 89 ? -4.836 7.285 22.222 1.00 85.69 89 THR A O 1
ATOM 702 N N . ALA A 1 90 ? -5.406 7.202 20.058 1.00 85.50 90 ALA A N 1
ATOM 703 C CA . ALA A 1 90 ? -6.811 7.556 20.247 1.00 85.50 90 ALA A CA 1
ATOM 704 C C . ALA A 1 90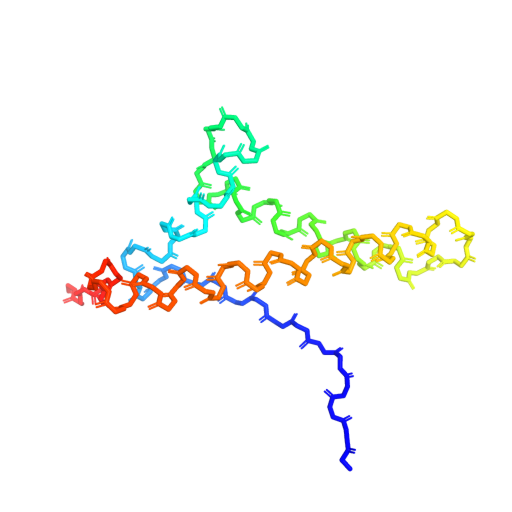 ? -7.695 6.391 20.746 1.00 85.50 90 ALA A C 1
ATOM 706 O O . ALA A 1 90 ? -8.889 6.586 20.960 1.00 85.50 90 ALA A O 1
ATOM 707 N N . GLY A 1 91 ? -7.157 5.172 20.896 1.00 81.06 91 GLY A N 1
ATOM 708 C CA . GLY A 1 91 ? -7.932 3.997 21.321 1.00 81.06 91 GLY A CA 1
ATOM 709 C C . GLY A 1 91 ? -8.956 3.496 20.290 1.00 81.06 91 GLY A C 1
ATOM 710 O O . GLY A 1 91 ? -9.869 2.743 20.632 1.00 81.06 91 GLY A O 1
ATOM 711 N N . ILE A 1 92 ? -8.821 3.907 19.024 1.00 80.12 92 ILE A N 1
ATOM 712 C CA . ILE A 1 92 ? -9.696 3.498 17.911 1.00 80.12 92 ILE A CA 1
ATOM 713 C C . ILE A 1 92 ? -9.409 2.043 17.517 1.00 80.12 92 ILE A C 1
ATOM 715 O O . ILE A 1 92 ? -10.324 1.267 17.217 1.00 80.12 92 ILE A O 1
ATOM 719 N N . LEU A 1 93 ? -8.129 1.664 17.530 1.00 78.12 93 LEU A N 1
ATOM 720 C CA . LEU A 1 93 ? -7.693 0.302 17.246 1.00 78.12 93 LEU A CA 1
ATOM 721 C C . LEU A 1 93 ? -7.874 -0.567 18.490 1.00 78.12 93 LEU A C 1
ATOM 723 O O . LEU A 1 93 ? -7.172 -0.408 19.486 1.00 78.12 93 LEU A O 1
ATOM 727 N N . LYS A 1 94 ? -8.829 -1.497 18.415 1.00 71.56 94 LYS A N 1
ATOM 728 C CA . LYS A 1 94 ? -9.152 -2.433 19.493 1.00 71.56 94 LYS A CA 1
ATOM 729 C C . LYS A 1 94 ? -8.577 -3.807 19.183 1.00 71.56 94 LYS A C 1
ATOM 731 O O . LYS A 1 94 ? -8.707 -4.305 18.062 1.00 71.56 94 LYS A O 1
ATOM 736 N N . THR A 1 95 ? -7.962 -4.425 20.184 1.00 66.94 95 THR A N 1
ATOM 737 C CA . THR A 1 95 ? -7.614 -5.844 20.130 1.00 66.94 95 THR A CA 1
ATOM 738 C C . THR A 1 95 ? -8.884 -6.666 19.969 1.00 66.94 95 THR A C 1
ATOM 740 O O . THR A 1 95 ? -9.889 -6.415 20.637 1.00 66.94 95 THR A O 1
ATOM 743 N N . GLN A 1 96 ? -8.846 -7.644 19.069 1.00 63.25 96 GLN A N 1
ATOM 744 C CA . GLN A 1 96 ? -9.974 -8.540 18.881 1.00 63.25 96 GLN A CA 1
ATOM 745 C C . GLN A 1 96 ? -10.190 -9.335 20.175 1.00 63.25 96 GLN A C 1
ATOM 747 O O . GLN A 1 96 ? -9.263 -9.964 20.696 1.00 63.25 96 GLN A O 1
ATOM 752 N N . LYS A 1 97 ? -11.405 -9.286 20.729 1.00 59.62 97 LYS A N 1
ATOM 753 C CA . LYS A 1 97 ? -11.759 -10.154 21.853 1.00 59.62 97 LYS A CA 1
ATOM 754 C C . LYS A 1 97 ? -11.800 -11.581 21.319 1.00 59.62 97 LYS A C 1
ATOM 756 O O . LYS A 1 97 ? -12.580 -11.864 20.415 1.00 59.62 97 LYS A O 1
ATOM 761 N N . ARG A 1 98 ? -10.949 -12.464 21.852 1.00 55.03 98 ARG A N 1
ATOM 762 C CA . ARG A 1 98 ? -11.121 -13.905 21.644 1.00 55.03 98 ARG A CA 1
ATOM 763 C C . ARG A 1 98 ? -12.498 -14.270 22.196 1.00 55.03 98 ARG A C 1
ATOM 765 O O . ARG A 1 98 ? -12.728 -14.080 23.390 1.00 55.03 98 ARG A O 1
ATOM 772 N N . VAL A 1 99 ? -13.393 -14.686 21.305 1.00 52.09 99 VAL A N 1
ATOM 773 C CA . VAL A 1 99 ? -14.629 -15.394 21.656 1.00 52.09 99 VAL A CA 1
ATOM 774 C C . VAL A 1 99 ? -14.268 -16.849 21.902 1.00 52.09 99 VAL A C 1
ATOM 776 O O . VAL A 1 99 ? -13.443 -17.371 21.117 1.00 52.09 99 VAL A O 1
#

Radius of gyration: 15.73 Å; chains: 1; bounding box: 42×26×43 Å

Sequence (99 aa):
MDHKNKIAIIVGAGAVENAWNPILQIFNPMMQGGVDSDTANCIFARMIYLLRIYSNFSDEKSVENLKNQIELVQDLKILISELIKVSQTAGILKTQKRV

Secondary structure (DSSP, 8-state):
------------GGGBTTTTHHHHHHHHHHHTS---HHHHHHHHHHHHHHHHHHTT--SHHHHHHHHHHHHHHHHHHHHHHHHHHHHHHTT-SPBPP--

pLDDT: mean 80.59, std 14.57, range [43.41, 96.94]

Foldseek 3Di:
DDPPDDDDDDQDCPWWVCSCVLVQVVVCVVPVHPDDPVNSVVVVVVLVVLLVVLVVDDDPVSVVSNVVSVVVVVVSSVSSVVSVVVCVVVVVTDTDPDD